Protein AF-A0A838N4H8-F1 (afdb_monomer)

Foldseek 3Di:
DDDDDDDPPPPPPPPDPPPPDFDKDWDQDPQQWIFIDGPVCRVDTPATEHADDDPPPKGFPDWDQDPVVRWIWTAIPQQWIWTADNRHNYTDTPDPHHDDDDD

Radius of gyration: 24.47 Å; Cα contacts (8 Å, |Δi|>4): 164; chains: 1; bounding box: 41×26×91 Å

Secondary structure (DSSP, 8-state):
--PPP------------------EEEEE-TTSEEEEEETTSTTSEEEEEE-BSPPTT--EEEEEEETTTTEEEEEETTS-EEEE-TTT-BEEESSSS------

Sequence (103 aa):
MKTFSSRRVSKFMETLESRRLMASAIALTTDGRLRGFDTDTPGTYTSNVTVTGLQSGESLIGIDYRPATGQLFGLGDSGRIYRVKATSGAATSLGASEFAVDL

Structure (mmCIF, N/CA/C/O backbone):
data_AF-A0A838N4H8-F1
#
_entry.id   AF-A0A838N4H8-F1
#
loop_
_atom_site.group_PDB
_atom_site.id
_atom_site.type_symbol
_atom_site.label_atom_id
_atom_site.label_alt_id
_atom_site.label_comp_id
_atom_site.label_asym_id
_atom_site.label_entity_id
_atom_site.label_seq_id
_atom_site.pdbx_PDB_ins_code
_atom_site.Cartn_x
_atom_site.Cartn_y
_atom_site.Cartn_z
_atom_site.occupancy
_atom_site.B_iso_or_equiv
_atom_site.auth_seq_id
_atom_site.auth_comp_id
_atom_site.auth_asym_id
_atom_site.auth_atom_id
_atom_site.pdbx_PDB_model_num
ATOM 1 N N . MET A 1 1 ? 10.578 -2.541 -75.670 1.00 43.09 1 MET A N 1
ATOM 2 C CA . MET A 1 1 ? 10.798 -3.072 -74.308 1.00 43.09 1 MET A CA 1
ATOM 3 C C . MET A 1 1 ? 11.544 -2.003 -73.515 1.00 43.09 1 MET A C 1
ATOM 5 O O . MET A 1 1 ? 12.717 -1.788 -73.777 1.00 43.09 1 MET A O 1
ATOM 9 N N . LYS A 1 2 ? 10.842 -1.209 -72.694 1.00 42.50 2 LYS A N 1
ATOM 10 C CA . LYS A 1 2 ? 11.430 -0.107 -71.907 1.00 42.50 2 LYS A CA 1
ATOM 11 C C . LYS A 1 2 ? 11.454 -0.534 -70.441 1.00 42.50 2 LYS A C 1
ATOM 13 O O . LYS A 1 2 ? 10.407 -0.835 -69.877 1.00 42.50 2 LYS A O 1
ATOM 18 N N . THR A 1 3 ? 12.643 -0.615 -69.867 1.00 45.97 3 THR A N 1
ATOM 19 C CA . THR A 1 3 ? 12.883 -1.037 -68.485 1.00 45.97 3 THR A CA 1
ATOM 20 C C . THR A 1 3 ? 12.485 0.093 -67.534 1.00 45.97 3 THR A C 1
ATOM 22 O O . THR A 1 3 ? 12.997 1.205 -67.649 1.00 45.97 3 THR A O 1
ATOM 25 N N . PHE A 1 4 ? 11.571 -0.170 -66.598 1.00 43.84 4 PHE A N 1
ATOM 26 C CA . PHE A 1 4 ? 11.221 0.774 -65.537 1.00 43.84 4 PHE A CA 1
ATOM 27 C C . PHE A 1 4 ? 12.172 0.582 -64.350 1.00 43.84 4 PHE A C 1
ATOM 29 O O . PHE A 1 4 ? 12.216 -0.483 -63.739 1.00 43.84 4 PHE A O 1
ATOM 36 N N . SER A 1 5 ? 12.951 1.621 -64.044 1.00 53.91 5 SER A N 1
ATOM 37 C CA . SER A 1 5 ? 13.790 1.697 -62.847 1.00 53.91 5 SER A CA 1
ATOM 38 C C . SER A 1 5 ? 12.917 1.949 -61.613 1.00 53.91 5 SER A C 1
ATOM 40 O O . SER A 1 5 ? 12.135 2.901 -61.579 1.00 53.91 5 SER A O 1
ATOM 42 N N . SER A 1 6 ? 13.037 1.078 -60.609 1.00 47.25 6 SER A N 1
ATOM 43 C CA . SER A 1 6 ? 12.323 1.171 -59.333 1.00 47.25 6 SER A CA 1
ATOM 44 C C . SER A 1 6 ? 12.840 2.358 -58.515 1.00 47.25 6 SER A C 1
ATOM 46 O O . SER A 1 6 ? 13.959 2.334 -57.999 1.00 47.25 6 SER A O 1
ATOM 48 N N . ARG A 1 7 ? 12.022 3.406 -58.361 1.00 55.59 7 ARG A N 1
ATOM 49 C CA . ARG A 1 7 ? 12.241 4.414 -57.316 1.00 55.59 7 ARG A CA 1
ATOM 50 C C . ARG A 1 7 ? 11.789 3.815 -55.988 1.00 55.59 7 ARG A C 1
ATOM 52 O O . ARG A 1 7 ? 10.594 3.764 -55.709 1.00 55.59 7 ARG A O 1
ATOM 59 N N . ARG A 1 8 ? 12.740 3.376 -55.156 1.00 60.34 8 ARG A N 1
ATOM 60 C CA . ARG A 1 8 ? 12.455 3.071 -53.747 1.00 60.34 8 ARG A CA 1
ATOM 61 C C . ARG A 1 8 ? 11.934 4.334 -53.071 1.00 60.34 8 ARG A C 1
ATOM 63 O O . ARG A 1 8 ? 12.635 5.342 -53.001 1.00 60.34 8 ARG A O 1
ATOM 70 N N . VAL A 1 9 ? 10.714 4.26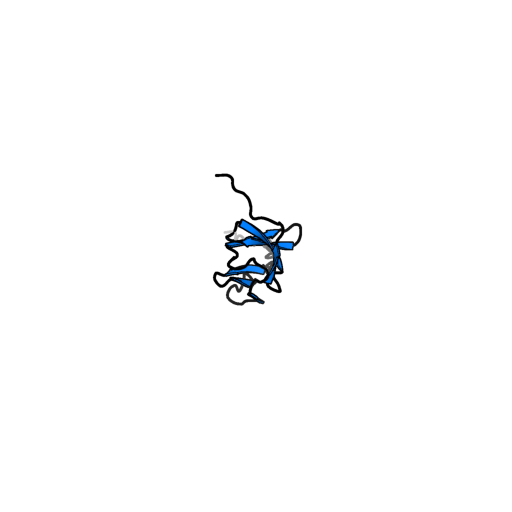1 -52.551 1.00 58.47 9 VAL A N 1
ATOM 71 C CA . VAL A 1 9 ? 10.161 5.261 -51.639 1.00 58.47 9 VAL A CA 1
ATOM 72 C C . VAL A 1 9 ? 10.850 5.066 -50.290 1.00 58.47 9 VAL A C 1
ATOM 74 O O . VAL A 1 9 ? 10.363 4.341 -49.430 1.00 58.47 9 VAL A O 1
ATOM 77 N N . SER A 1 10 ? 12.024 5.672 -50.111 1.00 56.00 10 SER A N 1
ATOM 78 C CA . SER A 1 10 ? 12.681 5.739 -48.803 1.00 56.00 10 SER A CA 1
ATOM 79 C C . SER A 1 10 ? 12.016 6.832 -47.974 1.00 56.00 10 SER A C 1
ATOM 81 O O . SER A 1 10 ? 12.593 7.891 -47.728 1.00 56.00 10 SER A O 1
ATOM 83 N N . LYS A 1 11 ? 10.769 6.590 -47.565 1.00 50.72 11 LYS A N 1
ATOM 84 C CA . LYS A 1 11 ? 10.189 7.328 -46.449 1.00 50.72 11 LYS A CA 1
ATOM 85 C C . LYS A 1 11 ? 10.904 6.798 -45.210 1.00 50.72 11 LYS A C 1
ATOM 87 O O . LYS A 1 11 ? 10.638 5.680 -44.783 1.00 50.72 11 LYS A O 1
ATOM 92 N N . PHE A 1 12 ? 11.882 7.565 -44.737 1.00 54.50 12 PHE A N 1
ATOM 93 C CA . PHE A 1 12 ? 12.588 7.356 -43.477 1.00 54.50 12 PHE A CA 1
ATOM 94 C C . PHE A 1 12 ? 11.538 7.186 -42.368 1.00 54.50 12 PHE A C 1
ATOM 96 O O . PHE A 1 12 ? 10.941 8.153 -41.904 1.00 54.50 12 PHE A O 1
ATOM 103 N N . MET A 1 13 ? 11.231 5.940 -42.019 1.00 52.88 13 MET A N 1
ATOM 104 C CA . MET A 1 13 ? 10.550 5.605 -40.779 1.00 52.88 13 MET A CA 1
ATOM 105 C C . MET A 1 13 ? 11.666 5.532 -39.746 1.00 52.88 13 MET A C 1
ATOM 107 O O . MET A 1 13 ? 12.252 4.469 -39.557 1.00 52.88 13 MET A O 1
ATOM 111 N N . GLU A 1 14 ? 12.032 6.664 -39.142 1.00 60.38 14 GLU A N 1
ATOM 112 C CA . GLU A 1 14 ? 12.753 6.555 -37.879 1.00 60.38 14 GLU A CA 1
ATOM 113 C C . GLU A 1 14 ? 11.808 5.868 -36.902 1.00 60.38 14 GLU A C 1
ATOM 115 O O . GLU A 1 14 ? 10.713 6.356 -36.608 1.00 60.38 14 GLU A O 1
ATOM 120 N N . THR A 1 15 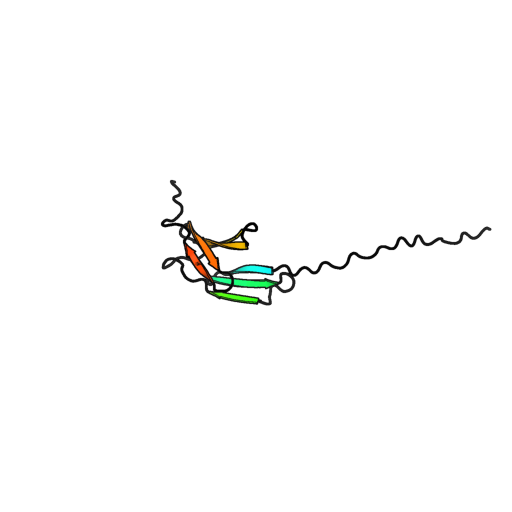? 12.204 4.678 -36.464 1.00 71.25 15 THR A N 1
ATOM 121 C CA . THR A 1 15 ? 11.599 4.040 -35.307 1.00 71.25 15 THR A CA 1
ATOM 122 C C . THR A 1 15 ? 11.719 5.039 -34.165 1.00 71.25 15 THR A C 1
ATOM 124 O O . THR A 1 15 ? 12.833 5.373 -33.767 1.00 71.25 15 THR A O 1
ATOM 127 N N . LEU A 1 16 ? 10.585 5.551 -33.679 1.00 57.69 16 LEU A N 1
ATOM 128 C CA . LEU A 1 16 ? 10.542 6.356 -32.460 1.00 57.69 16 LEU A CA 1
ATOM 129 C C . LEU A 1 16 ? 11.342 5.610 -31.389 1.00 57.69 16 LEU A C 1
ATOM 131 O O . LEU A 1 16 ? 11.138 4.404 -31.231 1.00 57.69 16 LEU A O 1
ATOM 135 N N . GLU A 1 17 ? 12.265 6.292 -30.705 1.00 68.69 17 GLU A N 1
ATOM 136 C CA . GLU A 1 17 ? 13.062 5.663 -29.651 1.00 68.69 17 GLU A CA 1
ATOM 137 C C . GLU A 1 17 ? 12.142 4.867 -28.726 1.00 68.69 17 GLU A C 1
ATOM 139 O O . GLU A 1 17 ? 11.081 5.353 -28.315 1.00 68.69 17 GLU A O 1
ATOM 144 N N . SER A 1 18 ? 12.533 3.633 -28.407 1.00 64.12 18 SER A N 1
ATOM 145 C CA . SER A 1 18 ? 11.798 2.827 -27.444 1.00 64.12 18 SER A CA 1
ATOM 146 C C . SER A 1 18 ? 11.736 3.606 -26.136 1.00 64.12 18 SER A C 1
ATOM 148 O O . SER A 1 18 ? 12.730 3.694 -25.414 1.00 64.12 18 SER A O 1
ATOM 150 N N . ARG A 1 19 ? 10.574 4.183 -25.813 1.00 56.03 19 ARG A N 1
ATOM 151 C CA . ARG A 1 19 ? 10.334 4.765 -24.494 1.00 56.03 19 ARG A CA 1
ATOM 152 C C . ARG A 1 19 ? 10.315 3.635 -23.480 1.00 56.03 19 ARG A C 1
ATOM 154 O O . ARG A 1 19 ? 9.260 3.113 -23.136 1.00 56.03 19 ARG A O 1
ATOM 161 N N . ARG A 1 20 ? 11.492 3.269 -22.984 1.00 58.19 20 ARG A N 1
ATOM 162 C CA . ARG A 1 20 ? 11.632 2.392 -21.830 1.00 58.19 20 ARG A CA 1
ATOM 163 C C . ARG A 1 20 ? 11.540 3.248 -20.573 1.00 58.19 20 ARG A C 1
ATOM 165 O O . ARG A 1 20 ? 12.530 3.531 -19.908 1.00 58.19 20 ARG A O 1
ATOM 172 N N . LEU A 1 21 ? 10.339 3.756 -20.313 1.00 59.41 21 LEU A N 1
ATOM 173 C CA . LEU A 1 21 ? 10.032 4.326 -19.010 1.00 59.41 21 LEU A CA 1
ATOM 174 C C . LEU A 1 21 ? 9.885 3.140 -18.063 1.00 59.41 21 LEU A C 1
ATOM 176 O O . LEU A 1 21 ? 9.010 2.307 -18.272 1.00 59.41 21 LEU A O 1
ATOM 180 N N . MET A 1 22 ? 10.762 3.048 -17.067 1.00 61.62 22 MET A N 1
ATOM 181 C CA . MET A 1 22 ? 10.606 2.092 -15.972 1.00 61.62 22 MET A CA 1
ATOM 182 C C . MET A 1 22 ? 9.229 2.343 -15.349 1.00 61.62 22 MET A C 1
ATOM 184 O O . MET A 1 22 ? 8.979 3.421 -14.800 1.00 61.62 22 MET A O 1
ATOM 188 N N . ALA A 1 23 ? 8.312 1.392 -15.491 1.00 85.19 23 ALA A N 1
ATOM 189 C CA . ALA A 1 23 ? 7.037 1.439 -14.801 1.00 85.19 23 ALA A CA 1
ATOM 190 C C . ALA A 1 23 ? 7.222 0.676 -13.488 1.00 85.19 23 ALA A C 1
ATOM 192 O O . ALA A 1 23 ? 7.419 -0.532 -13.463 1.00 85.19 23 ALA A O 1
ATOM 193 N N 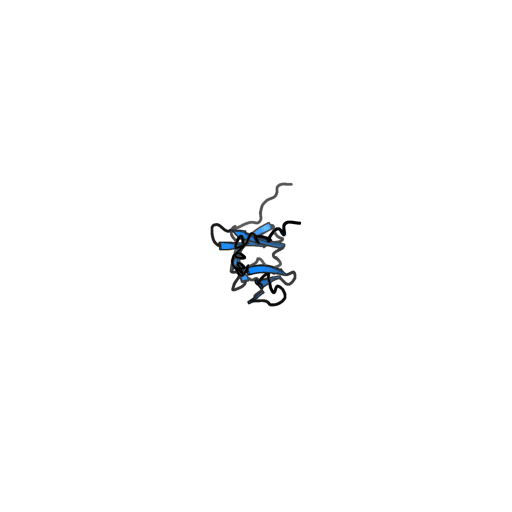. SER A 1 24 ? 7.230 1.413 -12.380 1.00 90.69 24 SER A N 1
ATOM 194 C CA . SER A 1 24 ? 7.316 0.829 -11.044 1.00 90.69 24 SER A CA 1
ATOM 195 C C . SER A 1 24 ? 5.915 0.521 -10.527 1.00 90.69 24 SER A C 1
ATOM 197 O O . SER A 1 24 ? 5.001 1.335 -10.682 1.00 90.69 24 SER A O 1
ATOM 199 N N . ALA A 1 25 ? 5.753 -0.636 -9.895 1.00 94.38 25 ALA A N 1
ATOM 200 C CA . ALA A 1 25 ? 4.513 -1.057 -9.260 1.00 94.38 25 ALA A CA 1
ATOM 201 C C . ALA A 1 25 ? 4.764 -1.499 -7.814 1.00 94.38 25 ALA A C 1
ATOM 203 O O . ALA A 1 25 ? 5.867 -1.909 -7.454 1.00 94.38 25 ALA A O 1
ATOM 204 N N . ILE A 1 26 ? 3.716 -1.423 -6.989 1.00 97.06 26 ILE A N 1
ATOM 205 C CA . ILE A 1 26 ? 3.688 -1.968 -5.630 1.00 97.06 26 ILE A CA 1
ATOM 206 C C . ILE A 1 26 ? 2.591 -3.033 -5.562 1.00 97.06 26 ILE A C 1
ATOM 208 O O . ILE A 1 26 ? 1.458 -2.775 -5.964 1.00 97.06 26 ILE A O 1
ATOM 212 N N . ALA A 1 27 ? 2.909 -4.201 -5.010 1.00 97.12 27 ALA A N 1
ATOM 213 C CA . ALA A 1 27 ? 1.950 -5.250 -4.681 1.00 97.12 27 ALA A CA 1
ATOM 214 C C . ALA A 1 27 ? 1.768 -5.378 -3.167 1.00 97.12 27 ALA A C 1
ATOM 216 O O . ALA A 1 27 ? 2.740 -5.313 -2.413 1.00 97.12 27 ALA A O 1
ATOM 217 N N . LEU A 1 28 ? 0.526 -5.621 -2.749 1.00 98.38 28 LEU A N 1
ATOM 218 C CA . LEU A 1 28 ? 0.190 -6.115 -1.419 1.00 98.38 28 LEU A CA 1
ATOM 219 C C . LEU A 1 28 ? 0.151 -7.646 -1.456 1.00 98.38 28 LEU A C 1
ATOM 221 O O . LEU A 1 28 ? -0.463 -8.230 -2.348 1.00 98.38 28 LEU A O 1
ATOM 225 N N . THR A 1 29 ? 0.802 -8.293 -0.498 1.00 97.62 29 THR A N 1
ATOM 226 C CA . THR A 1 29 ? 0.846 -9.754 -0.393 1.00 97.62 29 THR A CA 1
ATOM 227 C C . THR A 1 29 ? -0.002 -10.264 0.768 1.00 97.62 29 THR A C 1
ATOM 229 O O . THR A 1 29 ? -0.264 -9.543 1.730 1.00 97.62 29 THR A O 1
ATOM 232 N N . THR A 1 30 ? -0.410 -11.534 0.704 1.00 96.06 30 THR A N 1
ATOM 233 C CA . THR A 1 30 ? -1.252 -12.176 1.731 1.00 96.06 30 THR A CA 1
ATOM 234 C C . THR A 1 30 ? -0.562 -12.320 3.088 1.00 96.06 30 THR A C 1
ATOM 236 O O . THR A 1 30 ? -1.234 -12.442 4.101 1.00 96.06 30 THR A O 1
ATOM 239 N N . ASP A 1 31 ? 0.773 -12.292 3.128 1.00 96.88 31 ASP A N 1
ATOM 240 C CA . ASP A 1 31 ? 1.580 -12.245 4.354 1.00 96.88 31 ASP A CA 1
ATOM 241 C C . ASP A 1 31 ? 1.784 -10.810 4.886 1.00 96.88 31 ASP A C 1
ATOM 243 O O . ASP A 1 31 ? 2.653 -10.572 5.724 1.00 96.88 31 ASP A O 1
ATOM 247 N N . GLY A 1 32 ? 1.000 -9.840 4.400 1.00 97.69 32 GLY A N 1
ATOM 248 C CA . GLY A 1 32 ? 0.974 -8.475 4.925 1.00 97.69 32 GLY A CA 1
ATOM 249 C C . GLY A 1 32 ? 2.207 -7.650 4.562 1.00 97.69 32 GLY A C 1
ATOM 250 O O . GLY A 1 32 ? 2.670 -6.839 5.367 1.00 97.69 32 GLY A O 1
ATOM 251 N N . ARG A 1 33 ? 2.779 -7.851 3.368 1.00 98.31 33 ARG A N 1
ATOM 252 C CA . ARG A 1 33 ? 3.952 -7.101 2.893 1.00 98.31 33 ARG A CA 1
ATOM 253 C C . ARG A 1 33 ? 3.619 -6.238 1.684 1.00 98.31 33 ARG A C 1
ATOM 255 O O . ARG A 1 33 ? 2.731 -6.552 0.897 1.00 98.31 33 ARG A O 1
ATOM 262 N N . LEU A 1 34 ? 4.390 -5.167 1.519 1.00 98.31 34 LEU A N 1
ATOM 263 C CA . LEU A 1 34 ? 4.459 -4.396 0.285 1.00 98.31 34 LEU A CA 1
ATOM 264 C C . LEU A 1 34 ? 5.714 -4.787 -0.488 1.00 98.31 34 LEU A C 1
ATOM 266 O O . LEU A 1 34 ? 6.825 -4.726 0.053 1.00 98.31 34 LEU A O 1
ATOM 270 N N . ARG A 1 35 ? 5.533 -5.161 -1.754 1.00 97.69 35 ARG A N 1
ATOM 271 C CA . ARG A 1 35 ? 6.624 -5.463 -2.684 1.00 97.69 35 ARG A CA 1
ATOM 272 C C . ARG A 1 35 ? 6.635 -4.473 -3.828 1.00 97.69 35 ARG A C 1
ATOM 274 O O . ARG A 1 35 ? 5.678 -4.424 -4.593 1.00 97.69 35 ARG A O 1
ATOM 281 N N . GLY A 1 36 ? 7.709 -3.707 -3.940 1.00 96.31 36 GLY A N 1
ATOM 282 C CA . GLY A 1 36 ? 7.977 -2.884 -5.109 1.00 96.31 36 GLY A CA 1
ATOM 283 C C . GLY A 1 36 ? 8.748 -3.665 -6.157 1.00 96.31 36 GLY A C 1
ATOM 284 O O . GLY A 1 36 ? 9.581 -4.499 -5.805 1.00 96.31 36 GLY A O 1
ATOM 285 N N . PHE A 1 37 ? 8.475 -3.413 -7.429 1.00 95.69 37 PHE A N 1
ATOM 286 C CA . PHE A 1 37 ? 9.191 -4.020 -8.548 1.00 95.69 37 PHE A CA 1
ATOM 287 C C . PHE A 1 37 ? 9.051 -3.166 -9.805 1.00 95.69 37 PHE A C 1
ATOM 289 O O . PHE A 1 37 ? 8.140 -2.345 -9.926 1.00 95.69 37 PHE A O 1
ATOM 296 N N . ASP A 1 38 ? 9.963 -3.385 -10.745 1.00 94.06 38 ASP A N 1
ATOM 297 C CA . ASP A 1 38 ? 9.809 -2.892 -12.106 1.00 94.06 38 ASP A CA 1
ATOM 298 C C . ASP A 1 38 ? 8.892 -3.836 -12.893 1.00 94.06 38 ASP A C 1
ATOM 300 O O . ASP A 1 38 ? 9.058 -5.057 -12.827 1.00 94.06 38 ASP A O 1
ATOM 304 N N . THR A 1 39 ? 7.927 -3.305 -13.640 1.00 92.69 39 THR A N 1
ATOM 305 C CA . THR A 1 39 ? 6.965 -4.123 -14.391 1.00 92.69 39 THR A CA 1
ATOM 306 C C . THR A 1 39 ? 7.594 -4.914 -15.540 1.00 92.69 39 THR A C 1
ATOM 308 O O . THR A 1 39 ? 6.995 -5.899 -15.964 1.00 92.69 39 THR A O 1
ATOM 311 N N . ASP A 1 40 ? 8.790 -4.551 -16.016 1.00 93.25 40 ASP A N 1
ATOM 312 C CA . ASP A 1 40 ? 9.566 -5.367 -16.962 1.00 93.25 40 ASP A CA 1
ATOM 313 C C . ASP A 1 40 ? 10.191 -6.593 -16.271 1.00 93.25 40 ASP A C 1
ATOM 315 O O . ASP A 1 40 ? 10.516 -7.583 -16.928 1.00 93.25 40 ASP A O 1
ATOM 319 N N . THR A 1 41 ? 10.395 -6.536 -14.948 1.00 92.81 41 THR A N 1
ATOM 320 C CA . THR A 1 41 ? 11.026 -7.605 -14.150 1.00 92.81 41 THR A CA 1
ATOM 321 C C . THR A 1 41 ? 10.272 -7.873 -12.837 1.00 92.81 41 THR A C 1
ATOM 323 O O . THR A 1 41 ? 10.849 -7.785 -11.754 1.00 92.81 41 THR A O 1
ATOM 326 N N . PRO A 1 42 ? 8.987 -8.274 -12.887 1.00 92.31 42 PRO A N 1
ATOM 327 C CA . PRO A 1 42 ? 8.120 -8.342 -11.705 1.00 92.31 42 PRO A CA 1
ATOM 328 C C . PRO A 1 42 ? 8.544 -9.379 -10.651 1.00 92.31 42 PRO A C 1
ATOM 330 O O . PRO A 1 42 ? 8.103 -9.317 -9.506 1.00 92.31 42 PRO A O 1
ATOM 333 N N . GLY A 1 43 ? 9.409 -10.331 -11.018 1.00 93.50 43 GLY A N 1
ATOM 334 C CA . GLY A 1 43 ? 10.011 -11.291 -10.084 1.00 93.50 43 GLY A CA 1
ATOM 335 C C . GLY A 1 43 ? 11.187 -10.734 -9.272 1.00 93.50 43 GLY A C 1
ATOM 336 O O . GLY A 1 43 ? 11.628 -11.382 -8.324 1.00 93.50 43 GLY A O 1
ATOM 337 N N . THR A 1 44 ? 11.691 -9.549 -9.625 1.00 94.62 44 THR A N 1
ATOM 338 C CA . THR A 1 44 ? 12.812 -8.888 -8.952 1.00 94.62 44 THR A CA 1
ATOM 339 C C . THR A 1 44 ? 12.284 -7.744 -8.099 1.00 94.62 44 THR A C 1
ATOM 341 O O . THR A 1 44 ? 11.945 -6.670 -8.595 1.00 94.62 44 THR A O 1
ATOM 344 N N . TYR A 1 45 ? 12.222 -7.971 -6.790 1.00 94.62 45 TYR A N 1
ATOM 345 C CA . TYR A 1 45 ? 11.696 -6.973 -5.867 1.00 94.62 45 TYR A CA 1
ATOM 346 C C . TYR A 1 45 ? 12.731 -5.881 -5.573 1.00 94.62 45 TYR A C 1
ATOM 348 O O . TYR A 1 45 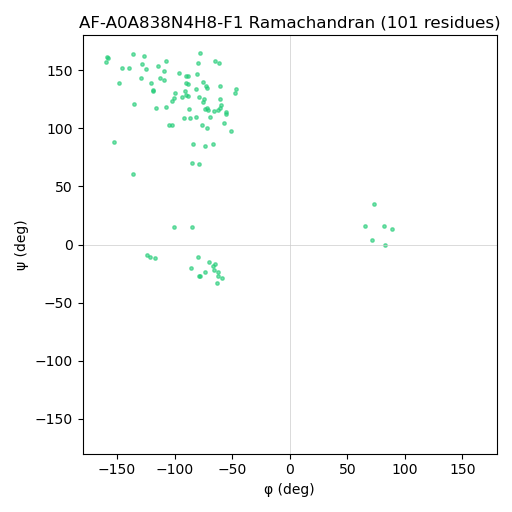? 13.843 -6.164 -5.131 1.00 94.62 45 TYR A O 1
ATOM 356 N N . THR A 1 46 ? 12.341 -4.624 -5.767 1.00 93.94 46 THR A N 1
ATOM 357 C CA . THR A 1 46 ? 13.101 -3.428 -5.373 1.00 93.94 46 THR A CA 1
ATOM 358 C C . THR A 1 46 ? 12.821 -3.022 -3.925 1.00 93.94 46 THR A C 1
ATOM 360 O O . THR A 1 46 ? 13.632 -2.341 -3.299 1.00 93.94 46 THR A O 1
ATOM 363 N N . SER A 1 47 ? 11.698 -3.472 -3.361 1.00 93.62 47 SER A N 1
ATOM 364 C CA . SER A 1 47 ? 11.387 -3.375 -1.935 1.00 93.62 47 SER A CA 1
ATOM 365 C C . SER A 1 47 ? 10.584 -4.589 -1.476 1.00 93.62 47 SER A C 1
ATOM 367 O O . SER A 1 47 ? 9.866 -5.208 -2.257 1.00 93.62 47 SER A O 1
ATOM 369 N N . ASN A 1 48 ? 10.711 -4.949 -0.200 1.00 97.31 48 ASN A N 1
ATOM 370 C CA . ASN A 1 48 ? 9.935 -6.026 0.408 1.00 97.31 48 ASN A CA 1
ATOM 371 C C . ASN A 1 48 ? 9.782 -5.750 1.907 1.00 97.31 48 ASN A C 1
ATOM 373 O O . ASN A 1 48 ? 10.609 -6.190 2.708 1.00 97.31 48 ASN A O 1
ATOM 377 N N . VAL A 1 49 ? 8.747 -5.007 2.292 1.00 98.38 49 VAL A N 1
ATOM 378 C CA . VAL A 1 49 ? 8.576 -4.488 3.661 1.00 98.38 49 VAL A CA 1
ATOM 379 C C . VAL A 1 49 ? 7.280 -4.977 4.291 1.00 98.38 49 VAL A C 1
ATOM 381 O O . VAL A 1 49 ? 6.253 -5.028 3.625 1.00 98.38 49 VAL A O 1
ATOM 384 N N . THR A 1 50 ? 7.319 -5.342 5.572 1.00 98.38 50 THR A N 1
ATOM 385 C CA . THR A 1 50 ? 6.112 -5.709 6.328 1.00 98.38 50 THR A CA 1
ATOM 386 C C . THR A 1 50 ? 5.282 -4.462 6.618 1.00 98.38 50 THR A C 1
ATOM 388 O O . THR A 1 50 ? 5.834 -3.437 7.025 1.00 98.38 50 THR A O 1
ATOM 391 N N . VAL A 1 51 ? 3.965 -4.545 6.448 1.00 98.56 51 VAL A N 1
ATOM 392 C CA . VAL A 1 51 ? 3.046 -3.487 6.873 1.00 98.56 51 VAL A CA 1
ATOM 393 C C . VAL A 1 51 ? 2.957 -3.466 8.399 1.00 98.56 51 VAL A C 1
ATOM 395 O O . VAL A 1 51 ? 2.847 -4.501 9.047 1.00 98.56 51 VAL A O 1
ATOM 398 N N . THR A 1 52 ? 3.019 -2.276 8.988 1.00 98.50 52 THR A N 1
ATOM 399 C CA . THR A 1 52 ? 2.950 -2.061 10.443 1.00 98.50 52 THR A CA 1
ATOM 400 C C . THR A 1 52 ? 2.031 -0.887 10.763 1.00 98.50 52 THR A C 1
ATOM 402 O O . THR A 1 52 ? 1.732 -0.087 9.882 1.00 98.50 52 THR A O 1
ATOM 405 N N . GLY A 1 53 ? 1.589 -0.753 12.017 1.00 97.31 53 GLY A N 1
ATOM 406 C CA . GLY A 1 53 ? 0.723 0.359 12.440 1.00 97.31 53 GLY A CA 1
ATOM 407 C C . GLY A 1 53 ? -0.768 0.172 12.127 1.00 97.31 53 GLY A C 1
ATOM 408 O O . GLY A 1 53 ? -1.519 1.145 12.168 1.00 97.31 53 GLY A O 1
ATOM 409 N N . LEU A 1 54 ? -1.184 -1.059 11.814 1.00 97.50 54 LEU A N 1
ATOM 410 C CA . LEU A 1 54 ? -2.593 -1.460 11.742 1.00 97.50 54 LEU A CA 1
ATOM 411 C C . LEU A 1 54 ? -3.158 -1.695 13.152 1.00 97.50 54 LEU A C 1
ATOM 413 O O . LEU A 1 54 ? -2.388 -1.823 14.111 1.00 97.50 54 LEU A O 1
ATOM 417 N N . GLN A 1 55 ? -4.486 -1.767 13.287 1.00 95.75 55 GLN A N 1
ATOM 418 C CA . GLN A 1 55 ? -5.090 -2.221 14.541 1.00 95.75 55 GLN A CA 1
ATOM 419 C C . GLN A 1 55 ? -4.740 -3.687 14.818 1.00 95.75 55 GLN A C 1
ATOM 421 O O . GLN A 1 55 ? -4.376 -4.456 13.928 1.00 95.75 55 GLN A O 1
ATOM 426 N N . SER A 1 56 ? -4.826 -4.080 16.088 1.00 94.81 56 SER A N 1
ATOM 427 C CA . SER A 1 56 ? -4.544 -5.457 16.486 1.00 94.81 56 SER A CA 1
ATOM 428 C C . SER A 1 56 ? -5.499 -6.427 15.789 1.00 94.81 56 SER A C 1
ATOM 430 O O . SER A 1 56 ? -6.711 -6.297 15.928 1.00 94.81 56 SER A O 1
ATOM 432 N N . GLY A 1 57 ? -4.947 -7.421 15.090 1.00 94.56 57 GLY A N 1
ATOM 433 C CA . GLY A 1 57 ? -5.718 -8.438 14.367 1.00 94.56 57 GLY A CA 1
ATOM 434 C C . GLY A 1 57 ? -6.198 -8.024 12.973 1.00 94.56 57 GLY A C 1
ATOM 435 O O . GLY A 1 57 ? -6.805 -8.844 12.297 1.00 94.56 57 GLY A O 1
ATOM 436 N N . GLU A 1 58 ? -5.904 -6.802 12.532 1.00 95.38 58 GLU A N 1
ATOM 437 C CA . GLU A 1 58 ? -6.310 -6.288 11.222 1.00 95.38 58 GLU A CA 1
ATOM 438 C C . GLU A 1 58 ? -5.268 -6.586 10.136 1.00 95.38 58 GLU A C 1
ATOM 440 O O . GLU A 1 58 ? -4.056 -6.523 10.374 1.00 95.38 58 GLU A O 1
ATOM 445 N N . SER A 1 59 ? -5.745 -6.845 8.916 1.00 97.38 59 SER A N 1
ATOM 446 C CA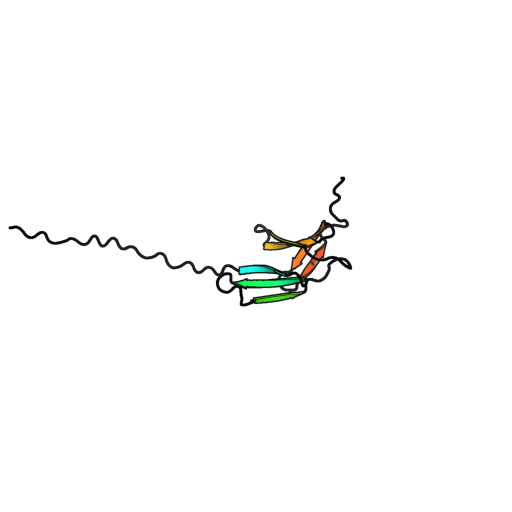 . SER A 1 59 ? -4.917 -6.970 7.711 1.00 97.38 59 SER A CA 1
ATOM 447 C C . SER A 1 59 ? -5.384 -6.026 6.607 1.00 97.38 59 SER A C 1
ATOM 449 O O . SER A 1 59 ? -6.564 -5.703 6.503 1.00 97.38 59 SER A O 1
ATOM 451 N N . LEU A 1 60 ? -4.464 -5.594 5.738 1.00 98.12 60 LEU A N 1
ATOM 452 C CA . LEU A 1 60 ? -4.857 -4.891 4.516 1.00 98.12 60 LEU A CA 1
ATOM 453 C C . LEU A 1 60 ? -5.422 -5.881 3.491 1.00 98.12 60 LEU A C 1
ATOM 455 O O . LEU A 1 60 ? -4.859 -6.955 3.285 1.00 98.12 60 LEU A O 1
ATOM 459 N N . ILE A 1 61 ? -6.486 -5.471 2.806 1.00 97.50 61 ILE A N 1
ATOM 460 C CA . ILE A 1 61 ? -7.159 -6.231 1.740 1.00 97.50 61 ILE A CA 1
ATOM 461 C C . ILE A 1 61 ? -7.092 -5.538 0.375 1.00 97.50 61 ILE A C 1
ATOM 463 O O . ILE A 1 61 ? -7.398 -6.145 -0.647 1.00 97.50 61 ILE 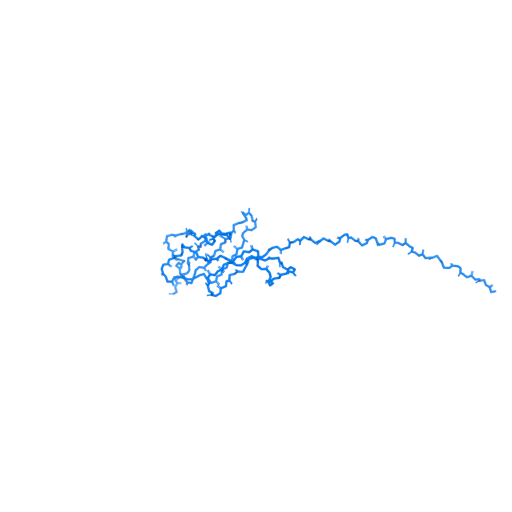A O 1
ATOM 467 N N . GLY A 1 62 ? -6.670 -4.274 0.333 1.00 97.69 62 GLY A N 1
ATOM 468 C CA . GLY A 1 62 ? -6.522 -3.520 -0.907 1.00 97.69 62 GLY A CA 1
ATOM 469 C C . GLY A 1 62 ? -5.588 -2.330 -0.745 1.00 97.69 62 GLY A C 1
ATOM 470 O O . GLY A 1 62 ? -5.391 -1.835 0.366 1.00 97.69 62 GLY A O 1
ATOM 471 N N . ILE A 1 63 ? -5.016 -1.876 -1.860 1.00 98.12 63 ILE A N 1
ATOM 472 C CA . ILE A 1 63 ? -4.164 -0.687 -1.929 1.00 98.12 63 ILE A CA 1
ATOM 473 C C . ILE A 1 63 ? -4.464 0.128 -3.185 1.00 98.12 63 ILE A C 1
ATOM 475 O O . ILE A 1 63 ? -4.866 -0.430 -4.202 1.00 98.12 63 ILE A O 1
ATOM 479 N N . ASP A 1 64 ? -4.229 1.435 -3.115 1.00 97.06 64 ASP A N 1
ATOM 480 C CA . ASP A 1 64 ? -4.367 2.340 -4.256 1.00 97.06 64 ASP A CA 1
ATOM 481 C C . ASP A 1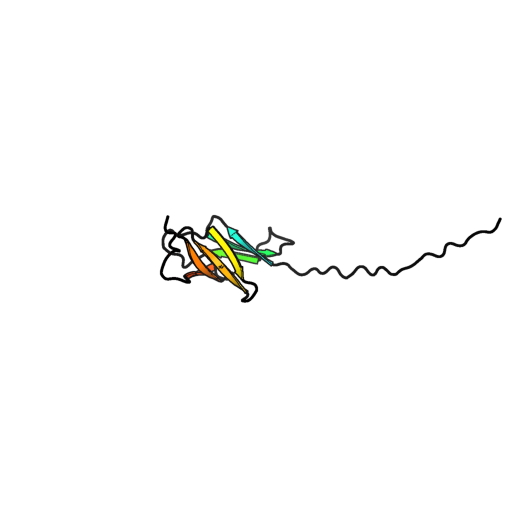 64 ? -3.368 3.503 -4.162 1.00 97.06 64 ASP A C 1
ATOM 483 O O . ASP A 1 64 ? -3.136 4.060 -3.082 1.00 97.06 64 ASP A O 1
ATOM 487 N N . TYR A 1 65 ? -2.764 3.871 -5.293 1.00 95.94 65 TYR A N 1
ATOM 488 C CA . TYR A 1 65 ? -1.940 5.073 -5.396 1.00 95.94 65 TYR A CA 1
ATOM 489 C C . TYR A 1 65 ? -2.780 6.238 -5.882 1.00 95.94 65 TYR A C 1
ATOM 491 O O . TYR A 1 65 ? -3.324 6.199 -6.980 1.00 95.94 65 TYR A O 1
ATOM 499 N N . ARG A 1 66 ? -2.754 7.342 -5.138 1.00 92.94 66 ARG A N 1
ATOM 500 C CA . ARG A 1 66 ? -3.395 8.586 -5.563 1.00 92.94 66 ARG A CA 1
ATOM 501 C C . ARG A 1 66 ? -2.438 9.413 -6.429 1.00 92.94 66 ARG A C 1
ATOM 503 O O . ARG A 1 66 ? -1.518 10.014 -5.866 1.00 92.94 66 ARG A O 1
ATOM 510 N N . PRO A 1 67 ? -2.648 9.546 -7.755 1.00 91.88 67 PRO A N 1
ATOM 511 C CA . PRO A 1 67 ? -1.667 10.193 -8.634 1.00 91.88 67 PRO A CA 1
ATOM 512 C C . PRO A 1 67 ? -1.429 11.668 -8.299 1.00 91.88 67 PRO A C 1
ATOM 514 O O . PRO A 1 67 ?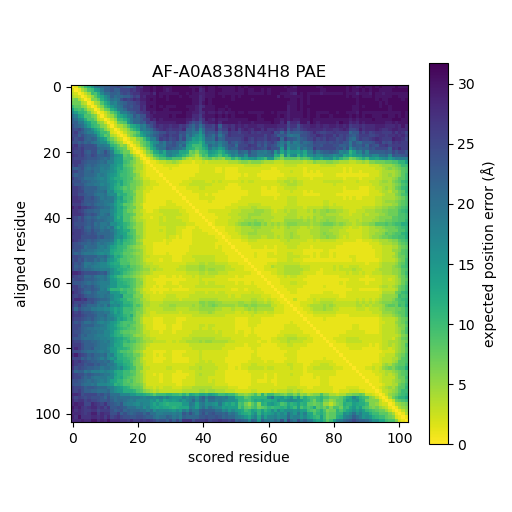 -0.310 12.154 -8.410 1.00 91.88 67 PRO A O 1
ATOM 517 N N . ALA A 1 68 ? -2.464 12.366 -7.822 1.00 94.75 68 ALA A N 1
ATOM 518 C CA . ALA A 1 68 ? -2.380 13.782 -7.469 1.00 94.75 68 ALA A CA 1
ATOM 519 C C . ALA A 1 68 ? -1.394 14.080 -6.324 1.00 94.75 68 ALA A C 1
ATOM 521 O O . ALA A 1 68 ? -0.881 15.192 -6.241 1.00 94.75 68 ALA A O 1
ATOM 522 N N . THR A 1 69 ? -1.143 13.117 -5.430 1.00 93.56 69 THR A N 1
ATOM 523 C CA . THR A 1 69 ? -0.277 13.315 -4.254 1.00 93.56 69 THR A CA 1
ATOM 524 C C . THR A 1 69 ? 0.874 12.317 -4.157 1.00 93.56 69 THR A C 1
ATOM 526 O O . THR A 1 69 ? 1.736 12.474 -3.294 1.00 93.56 69 THR A O 1
ATOM 529 N N . GLY A 1 70 ? 0.892 11.275 -4.993 1.00 91.88 70 GLY A N 1
ATOM 530 C CA . GLY A 1 70 ? 1.879 10.193 -4.931 1.00 91.88 70 GLY A CA 1
ATOM 531 C C . GLY A 1 70 ? 1.785 9.342 -3.659 1.00 91.88 70 GLY A C 1
ATOM 532 O O . GLY A 1 70 ? 2.724 8.625 -3.319 1.00 91.88 70 GLY A O 1
ATOM 533 N N . GLN A 1 71 ? 0.678 9.436 -2.920 1.00 96.44 71 GLN A N 1
ATOM 534 C CA . GLN A 1 71 ? 0.487 8.714 -1.664 1.00 96.44 71 GLN A CA 1
ATOM 535 C C . GLN A 1 71 ? -0.152 7.350 -1.913 1.00 96.44 71 GLN A C 1
ATOM 537 O O . GLN A 1 71 ? -1.095 7.238 -2.697 1.00 96.44 71 GLN A O 1
ATOM 542 N N . LEU A 1 72 ? 0.334 6.343 -1.189 1.00 97.88 72 LEU A N 1
ATOM 543 C CA . LEU A 1 72 ? -0.254 5.011 -1.146 1.00 97.88 72 LEU A CA 1
ATOM 544 C C . LEU A 1 72 ? -1.290 4.943 -0.020 1.00 97.88 72 LEU A C 1
ATOM 546 O O . LEU A 1 72 ? -1.007 5.298 1.131 1.00 97.88 72 LEU A O 1
ATOM 550 N N . PHE A 1 73 ? -2.480 4.473 -0.362 1.00 97.88 73 PHE A N 1
ATOM 551 C CA . PHE A 1 73 ? -3.561 4.182 0.567 1.00 97.88 73 PHE A CA 1
ATOM 552 C C . PHE A 1 73 ? -3.761 2.674 0.670 1.00 97.88 73 PHE A C 1
ATOM 554 O O . PHE A 1 73 ? -3.508 1.951 -0.291 1.00 97.88 73 PHE A O 1
ATOM 561 N N . GLY A 1 74 ? -4.208 2.214 1.835 1.00 97.44 74 GLY A N 1
ATOM 562 C CA . GLY A 1 74 ? -4.594 0.831 2.090 1.00 97.44 74 GLY A CA 1
ATOM 563 C C . GLY A 1 74 ? -5.973 0.757 2.734 1.00 97.44 74 GLY A C 1
ATOM 564 O O . GLY A 1 74 ? -6.312 1.613 3.552 1.00 97.44 74 GLY A O 1
ATOM 565 N N . LEU A 1 75 ? -6.749 -0.259 2.368 1.00 96.94 75 LEU A N 1
ATOM 566 C CA . LEU A 1 75 ? -8.012 -0.622 3.007 1.00 96.94 75 LEU A CA 1
ATOM 567 C C . LEU A 1 75 ? -7.771 -1.833 3.908 1.00 96.94 75 LEU A C 1
ATOM 569 O O . LEU A 1 75 ? -7.271 -2.850 3.426 1.00 96.94 75 LEU A O 1
ATOM 573 N N . GLY A 1 76 ? -8.098 -1.712 5.190 1.00 96.62 76 GLY A N 1
ATOM 574 C CA . GLY A 1 76 ? -8.116 -2.829 6.131 1.00 96.62 76 GLY A CA 1
ATOM 575 C C . GLY A 1 76 ? -9.386 -3.671 6.014 1.00 96.62 76 GLY A C 1
ATOM 576 O O . GLY A 1 76 ? -10.420 -3.169 5.568 1.00 96.62 76 GLY A O 1
ATOM 577 N N . ASP A 1 77 ? -9.322 -4.937 6.425 1.00 95.69 77 ASP A N 1
ATOM 578 C CA . ASP A 1 77 ? -10.477 -5.849 6.502 1.00 95.69 77 ASP A CA 1
ATOM 579 C C . ASP A 1 77 ? -11.564 -5.377 7.478 1.00 95.69 77 ASP A C 1
ATOM 581 O O . ASP A 1 77 ? -12.737 -5.688 7.287 1.00 95.69 77 ASP A O 1
ATOM 585 N N . SER A 1 78 ? -11.192 -4.549 8.453 1.00 93.50 78 SER A N 1
ATOM 586 C CA . SER A 1 78 ? -12.118 -3.840 9.338 1.00 93.50 78 SER A CA 1
ATOM 587 C C . SER A 1 78 ? -12.916 -2.731 8.636 1.00 93.50 78 SER A C 1
ATOM 589 O O . SER A 1 78 ? -13.889 -2.221 9.175 1.00 93.50 78 SER A O 1
ATOM 591 N N . GLY A 1 79 ? -12.507 -2.305 7.435 1.00 93.44 79 GLY A N 1
ATOM 592 C CA . GLY A 1 79 ? -13.069 -1.133 6.764 1.00 93.44 79 GLY A CA 1
ATOM 593 C C . GLY A 1 79 ? -12.375 0.189 7.118 1.00 93.44 79 GLY A C 1
ATOM 594 O O . GLY A 1 79 ? -12.900 1.256 6.800 1.00 93.44 79 GLY A O 1
ATOM 595 N N . ARG A 1 80 ? -11.196 0.176 7.755 1.00 95.00 80 ARG A N 1
ATOM 596 C CA . ARG A 1 80 ? -10.367 1.386 7.937 1.00 95.00 80 ARG A CA 1
ATOM 597 C C . ARG A 1 80 ? -9.542 1.731 6.709 1.00 95.00 80 ARG A C 1
ATOM 599 O O . ARG A 1 80 ? -8.998 0.866 6.028 1.00 95.00 80 ARG A O 1
ATOM 606 N N . ILE A 1 81 ? -9.348 3.034 6.504 1.00 95.94 81 ILE A N 1
ATOM 607 C CA . ILE A 1 81 ? -8.394 3.557 5.525 1.00 95.94 81 ILE A CA 1
ATOM 608 C C . ILE A 1 81 ? -7.104 3.975 6.210 1.00 95.94 81 ILE A C 1
ATOM 610 O O . ILE A 1 81 ? -7.092 4.775 7.148 1.00 95.94 81 ILE A O 1
ATOM 614 N N . TYR A 1 82 ? -6.006 3.499 5.644 1.00 97.69 82 TYR A N 1
ATOM 615 C CA . TYR A 1 82 ? -4.653 3.827 6.038 1.00 97.69 82 TYR A CA 1
ATOM 616 C C . TYR A 1 82 ? -3.954 4.622 4.946 1.00 97.69 82 TYR A C 1
ATOM 618 O O . TYR A 1 82 ? -4.086 4.326 3.760 1.00 97.69 82 TYR A O 1
ATOM 626 N N . ARG A 1 83 ? -3.126 5.586 5.344 1.00 97.69 83 ARG A N 1
ATOM 627 C CA . ARG A 1 83 ? -2.012 6.042 4.508 1.00 97.69 83 ARG A CA 1
ATOM 628 C C . ARG A 1 83 ? -0.807 5.171 4.816 1.00 97.69 83 ARG A C 1
ATOM 630 O O . ARG A 1 83 ? -0.433 5.065 5.982 1.00 97.69 83 ARG A O 1
ATOM 637 N N . VAL A 1 84 ? -0.179 4.600 3.796 1.00 98.38 84 VAL A N 1
ATOM 638 C CA . VAL A 1 84 ? 0.936 3.661 3.963 1.00 98.38 84 VAL A CA 1
ATOM 639 C C . VAL A 1 84 ? 2.191 4.215 3.297 1.00 98.38 84 VAL A C 1
ATOM 641 O O . VAL A 1 84 ? 2.161 4.683 2.161 1.00 98.38 84 VAL A O 1
ATOM 644 N N . LYS A 1 85 ? 3.328 4.182 3.992 1.00 97.25 85 LYS A N 1
ATOM 645 C CA . LYS A 1 85 ? 4.628 4.486 3.379 1.00 97.25 85 LYS A CA 1
ATOM 646 C C . LYS A 1 85 ? 5.140 3.249 2.650 1.00 97.25 85 LYS A C 1
ATOM 648 O O . LYS A 1 85 ? 5.572 2.303 3.297 1.00 97.25 85 LYS A O 1
ATOM 653 N N . ALA A 1 86 ? 5.163 3.278 1.319 1.00 95.12 86 ALA A N 1
ATOM 654 C CA . ALA A 1 86 ? 5.603 2.138 0.506 1.00 95.12 86 ALA A CA 1
ATOM 655 C C . ALA A 1 86 ? 7.049 1.683 0.797 1.00 95.12 86 ALA A C 1
ATOM 657 O O . ALA A 1 86 ? 7.370 0.508 0.656 1.00 95.12 86 ALA A O 1
ATOM 658 N N . THR A 1 87 ? 7.919 2.601 1.232 1.00 94.69 87 THR A N 1
ATOM 659 C CA . THR A 1 87 ? 9.330 2.314 1.529 1.00 94.69 87 THR A CA 1
ATOM 660 C C . THR A 1 87 ? 9.559 1.644 2.879 1.00 94.69 87 THR A C 1
ATOM 662 O O . TH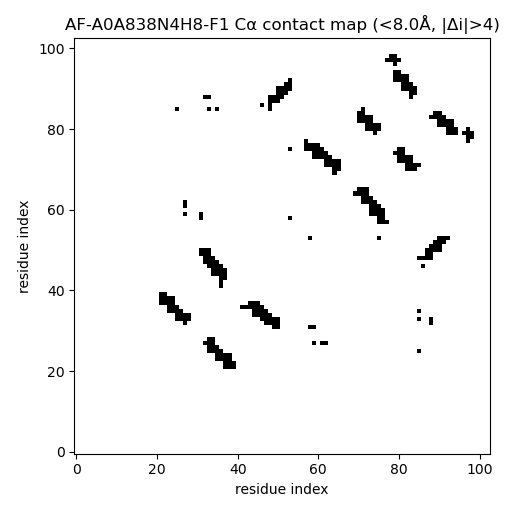R A 1 87 ? 10.553 0.944 3.029 1.00 94.69 87 THR A O 1
ATOM 665 N N . SER A 1 88 ? 8.682 1.857 3.864 1.00 97.25 88 SER A N 1
ATOM 666 C CA . SER A 1 88 ? 8.864 1.337 5.228 1.00 97.25 88 SER A CA 1
ATOM 667 C C . SER A 1 88 ? 7.733 0.426 5.703 1.00 97.25 88 SER A C 1
ATOM 669 O O . SER A 1 88 ? 7.846 -0.158 6.773 1.00 97.25 88 SER A O 1
ATOM 671 N N . GLY A 1 89 ? 6.620 0.356 4.969 1.00 97.88 89 GLY A N 1
ATOM 672 C CA . GLY A 1 89 ? 5.403 -0.352 5.370 1.00 97.88 89 GLY A CA 1
ATOM 673 C C . GLY A 1 89 ? 4.626 0.318 6.509 1.00 97.88 89 GLY A C 1
ATOM 674 O O . GLY A 1 89 ? 3.625 -0.223 6.964 1.00 97.88 89 GLY A O 1
ATOM 675 N N . ALA A 1 90 ? 5.049 1.494 6.982 1.00 98.50 90 ALA A N 1
ATOM 676 C CA . ALA A 1 90 ? 4.386 2.164 8.098 1.00 98.50 90 ALA A CA 1
ATOM 677 C C . ALA A 1 90 ? 3.023 2.716 7.659 1.00 98.50 90 ALA A C 1
ATOM 679 O O . ALA A 1 90 ? 2.960 3.595 6.791 1.00 98.50 90 ALA A O 1
ATOM 680 N N . ALA A 1 91 ? 1.956 2.211 8.269 1.00 98.25 91 ALA A N 1
ATOM 681 C CA . ALA A 1 91 ? 0.586 2.646 8.066 1.00 98.25 91 ALA A CA 1
ATOM 682 C C . ALA A 1 91 ? 0.166 3.664 9.137 1.00 98.25 91 ALA A C 1
ATOM 684 O O . ALA A 1 91 ? 0.620 3.646 10.280 1.00 98.25 91 ALA A O 1
ATOM 685 N N . THR A 1 92 ? -0.704 4.593 8.758 1.00 97.44 92 THR A N 1
ATOM 686 C CA . THR A 1 92 ? -1.331 5.559 9.663 1.00 97.44 92 THR A CA 1
ATOM 687 C C . THR A 1 92 ? -2.810 5.639 9.327 1.00 97.44 92 THR A C 1
ATOM 689 O O . THR A 1 92 ? -3.150 5.964 8.188 1.00 97.44 92 THR A O 1
ATOM 692 N N . SER A 1 93 ? -3.677 5.343 10.300 1.00 96.00 93 SER A N 1
ATOM 693 C CA . SER A 1 93 ? -5.131 5.437 10.121 1.00 96.00 93 SER A CA 1
ATOM 694 C C . SER A 1 93 ? -5.536 6.873 9.779 1.00 96.00 93 SER A C 1
ATOM 696 O O . SER A 1 93 ? -5.042 7.824 10.389 1.00 96.00 93 SER A O 1
ATOM 698 N N . LEU A 1 94 ? -6.438 7.034 8.812 1.00 93.19 94 LEU A N 1
ATOM 699 C CA . LEU A 1 94 ? -6.994 8.329 8.403 1.00 93.19 94 LEU A CA 1
ATOM 700 C C . LEU A 1 94 ? -8.388 8.605 8.985 1.00 93.19 94 LEU A C 1
ATOM 702 O O . LEU A 1 94 ? -9.069 9.528 8.545 1.00 93.19 94 LEU A O 1
ATOM 706 N N . GLY A 1 95 ? -8.794 7.841 9.998 1.00 84.62 95 GLY A N 1
ATOM 707 C CA . GLY A 1 95 ? -10.037 8.042 10.735 1.00 84.62 95 GLY A CA 1
ATOM 708 C C . GLY A 1 95 ? -10.006 7.381 12.111 1.00 84.62 95 GLY A C 1
ATOM 709 O O . GLY A 1 95 ? -9.183 6.500 12.384 1.00 84.62 95 GLY A O 1
ATOM 710 N N . ALA A 1 96 ? -10.909 7.818 12.990 1.00 74.19 96 ALA A N 1
ATOM 711 C CA . ALA A 1 96 ? -11.078 7.224 14.316 1.00 74.19 96 ALA A CA 1
ATOM 712 C C . ALA A 1 96 ? -11.864 5.903 14.266 1.00 74.19 96 ALA A C 1
ATOM 714 O O . ALA A 1 96 ? -11.615 5.017 15.083 1.00 74.19 96 ALA A O 1
ATOM 715 N N . SER A 1 97 ? -12.732 5.727 13.268 1.00 76.56 97 SER A N 1
ATOM 716 C CA . SER A 1 97 ? -13.593 4.553 13.106 1.00 76.56 97 SER A CA 1
ATOM 717 C C . SER A 1 97 ? -13.451 3.919 11.724 1.00 76.56 97 SER A C 1
ATOM 719 O O . SER A 1 97 ? -12.953 4.544 10.786 1.00 76.56 97 SER A O 1
ATOM 721 N N . GLU A 1 98 ? -13.899 2.675 11.639 1.00 79.50 98 GLU A N 1
ATOM 722 C CA . GLU A 1 98 ? -14.215 1.951 10.409 1.00 79.50 98 GLU A CA 1
ATOM 723 C C . GLU A 1 98 ? -15.339 2.671 9.650 1.00 79.50 98 GLU A C 1
ATOM 725 O O . GLU A 1 98 ? -16.119 3.419 10.257 1.00 79.50 98 GLU A O 1
ATOM 730 N N . PHE A 1 99 ? -15.431 2.474 8.331 1.00 74.88 99 PHE A N 1
ATOM 731 C CA . PHE A 1 99 ? -16.602 2.939 7.590 1.00 74.88 99 PHE A CA 1
ATOM 732 C C . PHE A 1 99 ? -17.857 2.258 8.136 1.00 74.88 99 PHE A C 1
ATOM 734 O O . PHE A 1 99 ? -17.997 1.042 8.049 1.00 74.88 99 PHE A O 1
ATOM 741 N N . ALA A 1 100 ? -18.784 3.050 8.670 1.00 67.31 100 ALA A N 1
ATOM 742 C CA . ALA A 1 100 ? -20.101 2.550 9.017 1.00 67.31 100 ALA A CA 1
ATOM 743 C C . ALA A 1 100 ? -20.872 2.276 7.720 1.00 67.31 100 ALA A C 1
ATOM 745 O O . ALA A 1 100 ? -21.149 3.199 6.951 1.00 67.31 100 ALA A O 1
ATOM 746 N N . VAL A 1 101 ? -21.201 1.012 7.479 1.00 69.12 101 VAL A N 1
ATOM 747 C CA . VAL A 1 101 ? -22.226 0.633 6.508 1.00 69.12 101 VAL A CA 1
ATOM 748 C C . VAL A 1 101 ? -23.458 0.294 7.335 1.00 69.12 101 VAL A C 1
ATOM 750 O O . VAL A 1 101 ? -23.485 -0.748 7.982 1.00 69.12 101 VAL A O 1
ATOM 753 N N . ASP A 1 102 ? -24.435 1.200 7.378 1.00 66.75 102 ASP A N 1
ATOM 754 C CA . ASP A 1 102 ? -25.763 0.856 7.894 1.00 66.75 102 ASP A CA 1
ATOM 755 C C . ASP A 1 102 ? -26.366 -0.161 6.915 1.00 66.75 102 ASP A C 1
ATOM 757 O O . ASP A 1 102 ? -26.559 0.155 5.736 1.00 66.75 102 ASP A O 1
ATOM 761 N N . LEU A 1 103 ? -26.582 -1.391 7.385 1.00 61.47 103 LEU A N 1
ATOM 762 C CA . LEU A 1 103 ? -27.275 -2.456 6.659 1.00 61.47 103 LEU A CA 1
ATOM 763 C C . LEU A 1 103 ? -28.654 -2.687 7.273 1.00 61.47 103 LEU A C 1
ATOM 765 O O . LEU A 1 103 ? -28.718 -2.855 8.511 1.00 61.47 103 LEU A O 1
#

Solvent-accessible surface area (backbone atoms only — not comparable to full-atom values): 6588 Å² total; per-residue (Å²): 141,83,86,83,81,84,78,78,84,80,72,82,74,74,76,73,76,82,82,78,70,85,50,74,46,76,44,80,45,95,88,45,27,37,34,28,20,40,68,93,43,69,90,50,67,78,38,82,26,58,57,40,67,65,62,92,94,55,49,73,74,48,74,51,73,41,82,93,75,73,45,38,35,33,34,32,74,73,46,33,50,26,44,35,40,80,89,64,18,47,33,41,68,78,59,97,61,50,66,85,75,92,125

Mean predicted aligned error: 10.35 Å

pLDDT: mean 85.23, std 17.35, range [42.5, 98.56]

Nearest PDB structures (foldseek):
  8dit-assembly1_C  TM=6.596E-01  e=4.995E-02  Thermochaetoides thermophila
  1r5m-assembly1_A  TM=6.745E-01  e=6.282E-02  Saccharomyces cerevisiae
  3iyv-assembly1_A  TM=6.218E-01  e=1.323E-01  Bos taurus
  4o9d-assembly2_A  TM=5.863E-01  e=4.944E-01  Schizosaccharomyces pombe 972h-
  8otz-assembly1_f  TM=7.080E-01  e=8.280E-01  Bos taurus